Protein AF-A0A9W7C1S0-F1 (afdb_monomer_lite)

pLDDT: mean 91.4, std 7.9, range [45.62, 97.44]

InterPro domains:
  IPR004547 Glucosamine-6-phosphate isomerase [PTHR11280] (3-82)
  IPR037171 NagB/RpiA transferase-like [SSF100950] (5-81)

Foldseek 3Di:
DFLQQDAWDKDFDDPVRLVVVCVVVVHDSVPRDRIDTDGGNNRVVVDPDDDDDDDDPVCVVLVCCLPPNADDRVNSSVSNVD

Sequence (82 aa):
MSAISAESRITKLAYDTRVQLSSRWNIPLAEVPERALTMGISTLFQSSNVLVLFTGVSRSRALEMCLEKSVNHMFPVSAFQK

Secondary structure (DSSP, 8-state):
--GGG--SEEEEPPHHHHHHHHHHHT--GGGS-SEEEE--HHHHTTSS-------SGGGHHHHHHHHTS---SSSGGGGGG-

Organism: NCBI:txid1714386

Radius of gyration: 14.77 Å; chains: 1; bounding box: 31×23×34 Å

Structure (mmCIF, N/CA/C/O backbone):
data_AF-A0A9W7C1S0-F1
#
_entry.id   AF-A0A9W7C1S0-F1
#
loop_
_atom_site.group_PDB
_atom_site.id
_atom_site.type_symbol
_atom_site.label_atom_id
_atom_site.label_alt_id
_atom_site.label_comp_id
_atom_site.label_asym_id
_atom_site.label_entity_id
_atom_site.label_seq_id
_atom_site.pdbx_PDB_ins_code
_atom_site.Cartn_x
_atom_site.Cartn_y
_atom_site.Cartn_z
_atom_site.occupancy
_atom_site.B_iso_or_equiv
_atom_site.auth_seq_id
_atom_site.auth_comp_id
_atom_site.auth_asym_id
_atom_site.auth_atom_id
_atom_site.pdbx_PDB_model_num
ATOM 1 N N . MET A 1 1 ? 9.121 -8.907 13.119 1.00 45.62 1 MET A N 1
ATOM 2 C CA . MET A 1 1 ? 8.409 -7.614 13.252 1.00 45.62 1 MET A CA 1
ATOM 3 C C . MET A 1 1 ? 7.368 -7.542 12.144 1.00 45.62 1 MET A C 1
ATOM 5 O O . MET A 1 1 ? 7.738 -7.675 10.986 1.00 45.62 1 MET A O 1
ATOM 9 N N . SER A 1 2 ? 6.078 -7.472 12.482 1.00 61.03 2 SER A N 1
ATOM 10 C CA . SER A 1 2 ? 4.988 -7.495 11.491 1.00 61.03 2 SER A CA 1
ATOM 11 C C . SER A 1 2 ? 4.894 -6.151 10.764 1.00 61.03 2 SER A C 1
ATOM 13 O O . SER A 1 2 ? 5.062 -5.111 11.394 1.00 61.03 2 SER A O 1
ATOM 15 N N . ALA A 1 3 ? 4.575 -6.147 9.463 1.00 69.75 3 ALA A N 1
ATOM 16 C CA . ALA A 1 3 ? 4.337 -4.916 8.697 1.00 69.75 3 ALA A CA 1
ATOM 17 C C . ALA A 1 3 ? 3.290 -3.997 9.363 1.00 69.75 3 ALA A C 1
ATOM 19 O O . ALA A 1 3 ? 3.374 -2.777 9.242 1.00 69.75 3 ALA A O 1
ATOM 20 N N . ILE A 1 4 ? 2.353 -4.591 10.112 1.00 77.62 4 ILE A N 1
ATOM 21 C CA . ILE A 1 4 ? 1.244 -3.932 10.819 1.00 77.62 4 ILE A CA 1
ATOM 22 C C . ILE A 1 4 ? 1.728 -2.963 11.907 1.00 77.62 4 ILE A C 1
ATOM 24 O O . ILE A 1 4 ? 1.079 -1.953 12.146 1.00 77.62 4 ILE A O 1
ATOM 28 N N . SER A 1 5 ? 2.874 -3.218 12.542 1.00 83.19 5 SER A N 1
ATOM 29 C CA . SER A 1 5 ? 3.411 -2.344 13.596 1.00 83.19 5 SER A CA 1
ATOM 30 C C . SER A 1 5 ? 4.438 -1.338 13.076 1.00 83.19 5 SER A C 1
ATOM 32 O O . SER A 1 5 ? 5.184 -0.764 13.862 1.00 83.19 5 SER A O 1
ATOM 34 N N . ALA A 1 6 ? 4.569 -1.183 11.759 1.00 87.12 6 ALA A N 1
ATOM 35 C CA . ALA A 1 6 ? 5.625 -0.357 11.201 1.00 87.12 6 ALA A CA 1
ATOM 36 C C . ALA A 1 6 ? 5.287 1.138 11.298 1.00 87.12 6 ALA A C 1
ATOM 38 O O . ALA A 1 6 ? 4.137 1.530 11.095 1.00 87.12 6 ALA A O 1
ATOM 39 N N . GLU A 1 7 ? 6.308 1.956 11.539 1.00 92.06 7 GLU A N 1
ATOM 40 C CA . GLU A 1 7 ? 6.259 3.421 11.485 1.00 92.06 7 GLU A CA 1
ATOM 41 C C . GLU A 1 7 ? 6.719 3.943 10.111 1.00 92.06 7 GLU A C 1
ATOM 43 O O . GLU A 1 7 ? 7.146 3.169 9.234 1.00 92.06 7 GLU A O 1
ATOM 48 N N . SER A 1 8 ? 6.598 5.258 9.912 1.00 94.44 8 SER A N 1
ATOM 49 C CA . SER A 1 8 ? 7.118 5.961 8.738 1.00 94.44 8 SER A CA 1
ATOM 50 C C . SER A 1 8 ? 8.607 5.697 8.544 1.00 94.44 8 SER A C 1
ATOM 52 O O . SER A 1 8 ? 9.413 5.895 9.449 1.00 94.44 8 SER A O 1
ATOM 54 N N . ARG A 1 9 ? 8.980 5.233 7.351 1.00 94.06 9 ARG A N 1
ATOM 55 C CA . ARG A 1 9 ? 10.361 4.836 7.049 1.00 94.06 9 ARG A CA 1
ATOM 56 C C . ARG A 1 9 ? 10.649 4.862 5.558 1.00 94.06 9 ARG A C 1
ATOM 58 O O . ARG A 1 9 ? 9.742 4.786 4.727 1.00 94.06 9 ARG A O 1
ATOM 65 N N . ILE A 1 10 ? 11.934 4.882 5.225 1.00 95.75 10 ILE A N 1
ATOM 66 C CA . ILE A 1 10 ? 12.405 4.624 3.865 1.00 95.75 10 ILE A CA 1
ATOM 67 C C . ILE A 1 10 ? 12.368 3.112 3.625 1.00 95.75 10 ILE A C 1
ATOM 69 O O . ILE A 1 10 ? 12.872 2.331 4.432 1.00 95.75 10 ILE A O 1
ATOM 73 N N . THR A 1 11 ? 11.772 2.689 2.513 1.00 92.69 11 THR A N 1
ATOM 74 C CA . THR A 1 11 ? 11.716 1.285 2.097 1.00 92.69 11 THR A CA 1
ATOM 75 C C . THR A 1 11 ? 12.229 1.113 0.673 1.00 92.69 11 THR A C 1
ATOM 77 O O . THR A 1 11 ? 12.157 2.038 -0.136 1.00 92.69 11 THR A O 1
ATOM 80 N N . LYS A 1 12 ? 12.772 -0.069 0.368 1.00 95.69 12 LYS A N 1
ATOM 81 C CA . LYS A 1 12 ? 13.201 -0.430 -0.985 1.00 95.69 12 LYS A CA 1
ATOM 82 C C . LYS A 1 12 ? 11.980 -0.868 -1.790 1.00 95.69 12 LYS A C 1
ATOM 84 O O . LYS A 1 12 ? 11.211 -1.708 -1.328 1.00 95.69 12 LYS A O 1
ATOM 89 N N . LEU A 1 13 ? 11.812 -0.313 -2.985 1.00 95.31 13 LEU A N 1
ATOM 90 C CA . LEU A 1 13 ? 10.748 -0.715 -3.897 1.00 95.31 13 LEU A CA 1
ATOM 91 C C . LEU A 1 13 ? 11.070 -2.089 -4.490 1.00 95.31 13 LEU A C 1
ATOM 93 O O . LEU A 1 13 ? 12.186 -2.331 -4.959 1.00 95.31 13 LEU A O 1
ATOM 97 N N . ALA A 1 14 ? 10.085 -2.987 -4.471 1.00 94.06 14 ALA A N 1
ATOM 98 C CA . ALA A 1 14 ? 10.190 -4.273 -5.147 1.00 94.06 14 ALA A CA 1
ATOM 99 C C . ALA A 1 14 ? 10.338 -4.067 -6.662 1.00 94.06 14 ALA A C 1
ATOM 101 O O . ALA A 1 14 ? 9.850 -3.076 -7.215 1.00 94.06 14 ALA A O 1
ATOM 102 N N . TYR A 1 15 ? 10.994 -5.011 -7.338 1.00 95.56 15 TYR A N 1
ATOM 103 C CA . TYR A 1 15 ? 11.224 -4.927 -8.780 1.00 95.56 15 TYR A CA 1
ATOM 104 C C . TYR A 1 15 ? 9.908 -4.788 -9.558 1.00 95.56 15 TYR A C 1
ATOM 106 O O . TYR A 1 15 ? 9.755 -3.841 -10.326 1.00 95.56 15 TYR A O 1
ATOM 114 N N . ASP A 1 16 ? 8.919 -5.636 -9.263 1.00 95.44 16 ASP A N 1
ATOM 115 C CA . ASP A 1 16 ? 7.601 -5.595 -9.912 1.00 95.44 16 ASP A CA 1
ATOM 116 C C . ASP A 1 16 ? 6.890 -4.258 -9.701 1.00 95.44 16 ASP A C 1
ATOM 118 O O . ASP A 1 16 ? 6.243 -3.735 -10.607 1.00 95.44 16 ASP A O 1
ATOM 122 N N . THR A 1 17 ? 7.054 -3.656 -8.518 1.00 94.94 17 THR A N 1
ATOM 123 C CA . THR A 1 17 ? 6.547 -2.309 -8.254 1.00 94.94 17 THR A CA 1
ATOM 124 C C . THR A 1 17 ? 7.229 -1.305 -9.174 1.00 94.94 17 THR A C 1
ATOM 126 O O . THR A 1 17 ? 6.536 -0.546 -9.839 1.00 94.94 17 THR A O 1
ATOM 129 N N . ARG A 1 18 ? 8.563 -1.322 -9.295 1.00 97.12 18 ARG A N 1
ATOM 130 C CA . ARG A 1 18 ? 9.276 -0.412 -10.209 1.00 97.12 18 ARG A CA 1
ATOM 131 C C . ARG A 1 18 ? 8.838 -0.588 -11.667 1.00 97.12 18 ARG A C 1
ATOM 133 O O . ARG A 1 18 ? 8.660 0.413 -12.355 1.00 97.12 18 ARG A O 1
ATOM 140 N N . VAL A 1 19 ? 8.599 -1.822 -12.117 1.00 97.19 19 VAL A N 1
ATOM 141 C CA . VAL A 1 19 ? 8.080 -2.120 -13.466 1.00 97.19 19 VAL A CA 1
ATOM 142 C C . VAL A 1 19 ? 6.679 -1.535 -13.668 1.00 97.19 19 VAL A C 1
ATOM 144 O O . VAL A 1 19 ? 6.430 -0.860 -14.667 1.00 97.19 19 VAL A O 1
ATOM 147 N N . GLN A 1 20 ? 5.772 -1.721 -12.705 1.00 95.75 20 GLN A N 1
ATOM 148 C CA . GLN A 1 20 ? 4.424 -1.144 -12.763 1.00 95.75 20 GLN A CA 1
ATOM 149 C C . GLN A 1 20 ? 4.452 0.389 -12.794 1.00 95.75 20 GLN A C 1
ATOM 151 O O . GLN A 1 20 ? 3.691 1.002 -13.538 1.00 95.75 20 GLN A O 1
ATOM 156 N N . LEU A 1 21 ? 5.334 1.012 -12.007 1.00 96.00 21 LEU A N 1
ATOM 157 C CA . LEU A 1 21 ? 5.514 2.463 -11.977 1.00 96.00 21 LEU A CA 1
ATOM 158 C C . LEU A 1 21 ? 6.083 2.994 -13.304 1.00 96.00 21 LEU A C 1
ATOM 160 O O . LEU A 1 21 ? 5.552 3.960 -13.845 1.00 96.00 21 LEU A O 1
ATOM 164 N N . SER A 1 22 ? 7.099 2.327 -13.860 1.00 97.44 22 SER A N 1
ATOM 165 C CA . SER A 1 22 ? 7.670 2.644 -15.178 1.00 97.44 22 SER A CA 1
ATOM 166 C C . SER A 1 22 ? 6.593 2.642 -16.266 1.00 97.44 22 SER A C 1
ATOM 168 O O . SER A 1 22 ? 6.445 3.633 -16.977 1.00 97.44 22 SER A O 1
ATOM 170 N N . SER A 1 23 ? 5.773 1.585 -16.332 1.00 96.50 23 SER A N 1
ATOM 171 C CA . SER A 1 23 ? 4.661 1.495 -17.286 1.00 96.50 23 SER A CA 1
ATOM 172 C C . SER A 1 23 ? 3.582 2.555 -17.037 1.00 96.50 23 SER A C 1
ATOM 174 O O . SER A 1 23 ? 3.121 3.188 -17.983 1.00 96.50 23 SER A O 1
ATOM 176 N N . ARG A 1 24 ? 3.204 2.796 -15.774 1.00 94.88 24 ARG A N 1
ATOM 177 C CA . ARG A 1 24 ? 2.168 3.775 -15.402 1.00 94.88 24 ARG A CA 1
ATOM 178 C C . ARG A 1 24 ? 2.529 5.205 -15.799 1.00 94.88 24 ARG A C 1
ATOM 180 O O . ARG A 1 24 ? 1.638 5.967 -16.163 1.00 94.88 24 ARG A O 1
ATOM 187 N N . TRP A 1 25 ? 3.801 5.572 -15.679 1.00 95.44 25 TRP A N 1
ATOM 188 C CA . TRP A 1 25 ? 4.279 6.927 -15.967 1.00 95.44 25 TRP A CA 1
ATOM 189 C C . TRP A 1 25 ? 5.021 7.053 -17.293 1.00 95.44 25 TRP A C 1
ATOM 191 O O . TRP A 1 25 ? 5.458 8.148 -17.630 1.00 95.44 25 TRP A O 1
ATOM 201 N N . ASN A 1 26 ? 5.123 5.964 -18.056 1.00 96.50 26 ASN A N 1
ATOM 202 C CA . ASN A 1 26 ? 5.797 5.911 -19.348 1.00 96.50 26 ASN A CA 1
ATOM 203 C C . ASN A 1 26 ? 7.248 6.438 -19.297 1.00 96.50 26 ASN A C 1
ATOM 205 O O . ASN A 1 26 ? 7.691 7.151 -20.195 1.00 96.50 26 ASN A O 1
ATOM 209 N N . ILE A 1 27 ? 7.971 6.088 -18.226 1.00 96.81 27 ILE A N 1
ATOM 210 C CA . ILE A 1 27 ? 9.382 6.446 -18.011 1.00 96.81 27 ILE A CA 1
ATOM 211 C C . ILE A 1 27 ? 10.272 5.199 -18.037 1.00 96.81 27 ILE A C 1
ATOM 213 O O . ILE A 1 27 ? 9.814 4.123 -17.634 1.00 96.81 27 ILE A O 1
ATOM 217 N N . PRO A 1 28 ? 11.545 5.303 -18.457 1.00 97.25 28 PRO A N 1
ATOM 218 C CA . PRO A 1 28 ? 12.487 4.189 -18.399 1.00 97.25 28 PRO A CA 1
ATOM 219 C C . PRO A 1 28 ? 12.644 3.624 -16.980 1.00 97.25 28 PRO A C 1
ATOM 221 O O . PRO A 1 28 ? 12.704 4.366 -16.001 1.00 97.25 28 PRO A O 1
ATOM 224 N N . LEU A 1 29 ? 12.789 2.300 -16.849 1.00 96.62 29 LEU A N 1
ATOM 225 C CA . LEU A 1 29 ? 12.959 1.638 -15.544 1.00 96.62 29 LEU A CA 1
ATOM 226 C C . LEU A 1 29 ? 14.172 2.170 -14.757 1.00 96.62 29 LEU A C 1
ATOM 228 O O . LEU A 1 29 ? 14.134 2.228 -13.526 1.00 96.62 29 LEU A O 1
ATOM 232 N N . ALA A 1 30 ? 15.231 2.570 -15.468 1.00 96.56 30 ALA A N 1
ATOM 233 C CA . ALA A 1 30 ? 16.443 3.148 -14.889 1.00 96.56 30 ALA A CA 1
ATOM 234 C C . ALA A 1 30 ? 16.186 4.480 -14.161 1.00 96.56 30 ALA A C 1
ATOM 236 O O . ALA A 1 30 ? 16.910 4.805 -13.226 1.00 96.56 30 ALA A O 1
ATOM 237 N N . GLU A 1 31 ? 15.139 5.211 -14.548 1.00 96.50 31 GLU A N 1
ATOM 238 C CA . GLU A 1 31 ? 14.750 6.485 -13.937 1.00 96.50 31 GLU A CA 1
ATOM 239 C C . GLU A 1 31 ? 13.786 6.303 -12.756 1.00 96.50 31 GLU A C 1
ATOM 241 O O . GLU A 1 31 ? 13.610 7.215 -11.950 1.00 96.50 31 GLU A O 1
ATOM 246 N N . VAL A 1 32 ? 13.179 5.119 -12.600 1.00 97.00 32 VAL A N 1
ATOM 2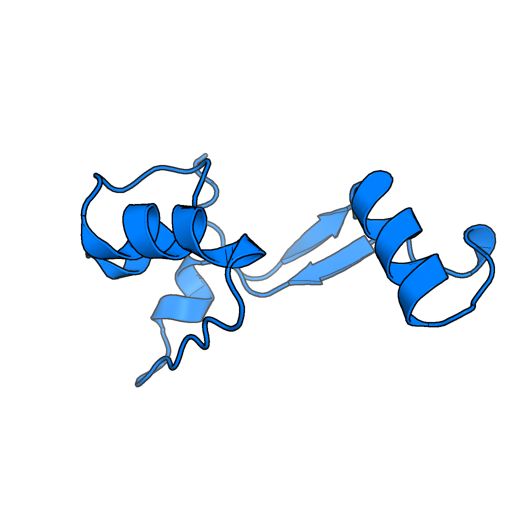47 C CA . VAL A 1 32 ? 12.327 4.824 -11.441 1.00 97.00 32 VAL A CA 1
ATOM 248 C C . VAL A 1 32 ? 13.202 4.669 -10.191 1.00 97.00 32 VAL A C 1
ATOM 250 O O . VAL A 1 32 ? 14.046 3.762 -10.171 1.00 97.00 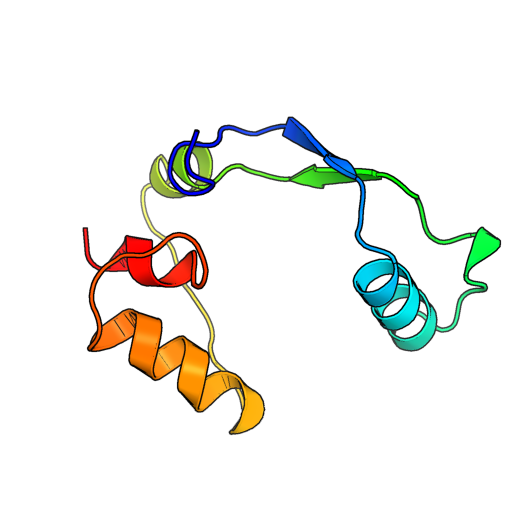32 VAL A O 1
ATOM 253 N N . PRO A 1 33 ? 12.974 5.456 -9.117 1.00 96.25 33 PRO A N 1
ATOM 254 C CA . PRO A 1 33 ? 13.745 5.360 -7.881 1.00 96.25 33 PRO A CA 1
ATOM 255 C C . PRO A 1 33 ? 13.738 3.952 -7.277 1.00 96.25 33 PRO A C 1
ATOM 257 O O . PRO A 1 33 ? 12.773 3.201 -7.401 1.00 96.25 33 PRO A O 1
ATOM 260 N N . GLU A 1 34 ? 14.802 3.588 -6.562 1.00 96.38 34 GLU A N 1
ATOM 261 C CA . GLU A 1 34 ? 14.874 2.285 -5.882 1.00 96.38 34 GLU A CA 1
ATOM 262 C C . GLU A 1 34 ? 14.244 2.281 -4.490 1.00 96.38 34 GLU A C 1
ATOM 264 O O . GLU A 1 34 ? 14.008 1.219 -3.912 1.00 96.38 34 GLU A O 1
ATOM 269 N N . ARG A 1 35 ? 14.016 3.461 -3.913 1.00 96.81 35 ARG A N 1
ATOM 270 C CA . ARG A 1 35 ? 13.514 3.627 -2.549 1.00 96.81 35 ARG A CA 1
ATOM 271 C C . ARG A 1 35 ? 12.394 4.652 -2.528 1.00 96.81 35 ARG A C 1
ATOM 273 O O . ARG A 1 35 ? 12.401 5.594 -3.314 1.00 96.81 35 ARG A O 1
ATOM 280 N N . ALA A 1 36 ? 11.475 4.484 -1.588 1.00 95.56 36 ALA A N 1
ATOM 281 C CA . ALA A 1 36 ? 10.405 5.431 -1.315 1.00 95.56 36 ALA A CA 1
ATOM 282 C C . ALA A 1 36 ? 10.281 5.663 0.193 1.00 95.56 36 ALA A C 1
ATOM 284 O O . ALA A 1 36 ? 10.498 4.748 0.992 1.00 95.56 36 ALA A O 1
ATOM 285 N N . LEU A 1 37 ? 9.918 6.885 0.579 1.00 95.94 37 LEU A N 1
ATOM 286 C CA . LEU A 1 37 ? 9.442 7.177 1.925 1.00 95.94 37 LEU A CA 1
ATOM 287 C C . LEU A 1 37 ? 7.962 6.787 1.992 1.00 95.94 37 LEU A C 1
ATOM 289 O O . LEU A 1 37 ? 7.163 7.271 1.196 1.00 95.94 37 LEU A O 1
ATOM 293 N N . THR A 1 38 ? 7.601 5.907 2.922 1.00 92.75 38 THR A N 1
ATOM 294 C CA . THR A 1 38 ? 6.213 5.481 3.134 1.00 92.75 38 THR A CA 1
ATOM 295 C C . THR A 1 38 ? 5.818 5.703 4.578 1.00 92.75 38 THR A C 1
ATOM 297 O O . THR A 1 38 ? 6.620 5.482 5.488 1.00 92.75 38 THR A O 1
ATOM 300 N N . MET A 1 39 ? 4.557 6.073 4.793 1.00 93.44 39 MET A N 1
ATOM 301 C CA . MET A 1 39 ? 3.955 5.971 6.116 1.00 93.44 39 MET A CA 1
ATOM 302 C C . MET A 1 39 ? 3.844 4.498 6.499 1.00 93.44 39 MET A C 1
ATOM 304 O O . MET A 1 39 ? 3.530 3.641 5.666 1.00 93.44 39 MET A O 1
ATOM 308 N N . GLY A 1 40 ? 4.155 4.198 7.752 1.00 91.00 40 GLY A N 1
ATOM 309 C CA . GLY A 1 40 ? 3.887 2.889 8.320 1.00 91.00 40 GLY A CA 1
ATOM 310 C C . GLY A 1 40 ? 2.425 2.755 8.739 1.00 91.00 40 GLY A C 1
ATOM 311 O O . GLY A 1 40 ? 1.716 3.749 8.876 1.00 91.00 40 GLY A O 1
ATOM 312 N N . ILE A 1 41 ? 1.974 1.520 8.954 1.00 90.38 41 ILE A N 1
ATOM 313 C CA . ILE A 1 41 ? 0.585 1.231 9.337 1.00 90.38 41 ILE A CA 1
ATOM 314 C C . ILE A 1 41 ? 0.262 1.840 10.708 1.00 90.38 41 ILE A C 1
ATOM 316 O O . ILE A 1 41 ? -0.805 2.419 10.870 1.00 90.38 41 ILE A O 1
ATOM 320 N N . SER A 1 42 ? 1.212 1.815 11.650 1.00 90.50 42 SER A N 1
ATOM 321 C CA . SER A 1 42 ? 1.064 2.478 12.953 1.00 90.50 42 SER A CA 1
ATOM 322 C C . SER A 1 42 ? 0.819 3.982 12.789 1.00 90.50 42 SER A C 1
ATOM 324 O O . SER A 1 42 ? -0.134 4.526 13.336 1.00 90.50 42 SER A O 1
ATOM 326 N N . THR A 1 43 ? 1.621 4.648 11.952 1.00 92.31 43 THR A N 1
ATOM 327 C CA . THR A 1 43 ? 1.477 6.086 11.680 1.00 92.31 43 THR A CA 1
ATOM 328 C C . THR A 1 43 ? 0.181 6.410 10.932 1.00 92.31 43 THR A C 1
ATOM 330 O O . THR A 1 43 ? -0.423 7.448 11.173 1.00 92.31 43 THR A O 1
ATOM 333 N N . LEU A 1 44 ? -0.283 5.526 10.045 1.00 91.12 44 LEU A N 1
ATOM 334 C CA . LEU A 1 44 ? -1.560 5.692 9.350 1.00 91.12 44 LEU A CA 1
ATOM 335 C C . LEU A 1 44 ? -2.738 5.687 10.340 1.00 91.12 44 LEU A C 1
ATOM 337 O O . LEU A 1 44 ? -3.609 6.553 10.256 1.00 91.12 44 LEU A O 1
ATOM 341 N N . PHE A 1 45 ? -2.734 4.773 11.315 1.00 90.31 45 PHE A N 1
ATOM 342 C CA . PHE A 1 45 ? -3.780 4.675 12.342 1.00 90.31 45 PHE A CA 1
ATOM 343 C C . PHE A 1 45 ? -3.718 5.759 13.430 1.00 90.31 45 PHE A C 1
ATOM 345 O O . PHE A 1 45 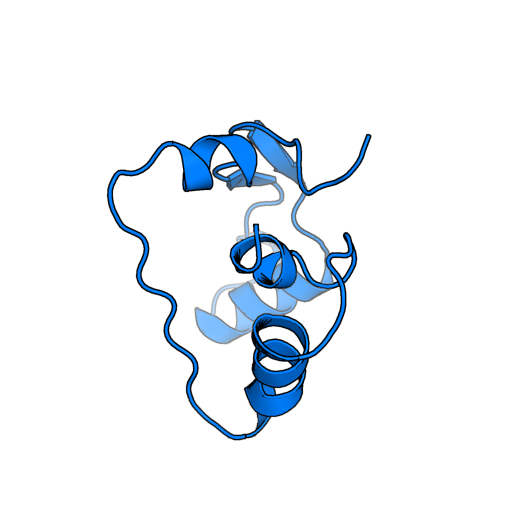? -4.627 5.840 14.247 1.00 90.31 45 PHE A O 1
ATOM 352 N N . GLN A 1 46 ? -2.702 6.629 13.432 1.00 91.50 46 GLN A N 1
ATOM 353 C CA . GLN A 1 46 ? -2.696 7.835 14.277 1.00 91.50 46 GLN A CA 1
ATOM 354 C C . GLN A 1 46 ? -3.607 8.951 13.736 1.00 91.50 46 GLN A C 1
A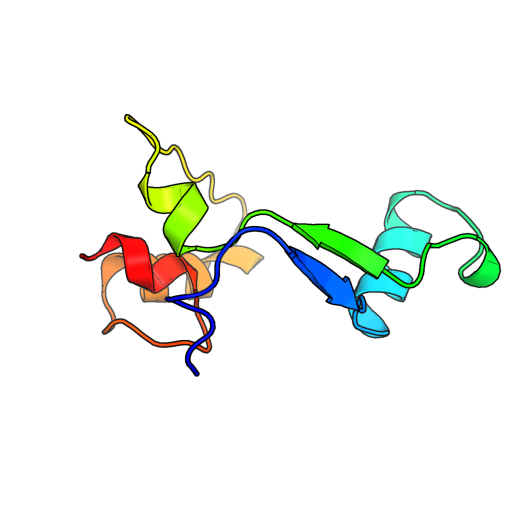TOM 356 O O . GLN A 1 46 ? -3.831 9.949 14.419 1.00 91.50 46 GLN A O 1
ATOM 361 N N . SER A 1 47 ? -4.111 8.822 12.506 1.00 91.62 47 SER A N 1
ATOM 362 C CA . SER A 1 47 ? -5.025 9.804 11.919 1.00 91.62 47 SER A CA 1
ATOM 363 C C . SER A 1 47 ? -6.428 9.727 12.536 1.00 91.62 47 SER A C 1
ATOM 365 O O . SER A 1 47 ? -6.885 8.663 12.940 1.00 91.62 47 SER A O 1
ATOM 367 N N . SER A 1 48 ? -7.141 10.860 12.593 1.00 93.69 48 SER A N 1
ATOM 368 C CA . SER A 1 48 ? -8.500 10.902 13.160 1.00 93.69 48 SER A CA 1
ATOM 369 C C . SER A 1 48 ? -9.526 10.140 12.326 1.00 93.69 48 SER A C 1
ATOM 371 O O . SER A 1 48 ? -10.480 9.602 12.873 1.00 93.69 48 SER A O 1
ATOM 373 N N . ASN A 1 49 ? -9.360 10.140 11.003 1.00 92.19 49 ASN A N 1
ATOM 374 C CA . ASN A 1 49 ? -10.262 9.488 10.065 1.00 92.19 49 ASN A CA 1
ATOM 375 C C . ASN A 1 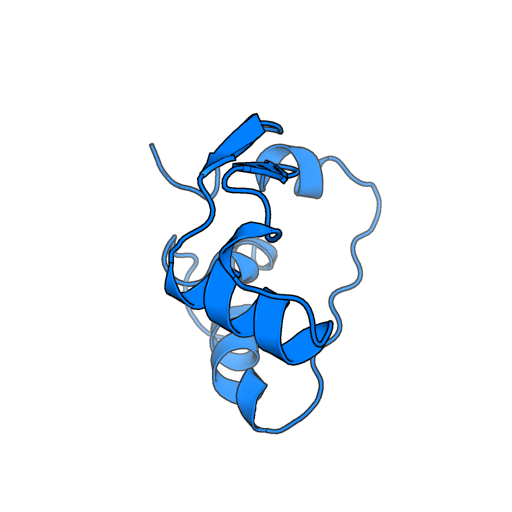49 ? -9.458 8.947 8.887 1.00 92.19 49 ASN A C 1
ATOM 377 O O . ASN A 1 49 ? -8.576 9.635 8.369 1.00 92.19 49 ASN A O 1
ATOM 381 N N . VAL A 1 50 ? -9.826 7.758 8.416 1.00 91.31 50 VAL A N 1
ATOM 382 C CA . VAL A 1 50 ? -9.223 7.143 7.235 1.00 91.31 50 VAL A CA 1
ATOM 383 C C . VAL A 1 50 ? -10.309 6.725 6.257 1.00 91.31 50 VAL A C 1
ATOM 385 O O . VAL A 1 50 ? -11.250 6.026 6.622 1.00 91.31 50 VAL A O 1
ATOM 388 N N . LEU A 1 51 ? -10.146 7.122 4.997 1.00 92.94 51 LEU A N 1
ATOM 389 C CA . LEU A 1 51 ? -10.997 6.698 3.892 1.00 92.94 51 LEU A CA 1
ATOM 390 C C . LEU A 1 51 ? -10.196 5.793 2.954 1.00 92.94 51 LEU A C 1
ATOM 392 O O . LEU A 1 51 ? -9.175 6.208 2.406 1.00 92.94 51 LEU A O 1
ATOM 396 N N . VAL A 1 52 ? -10.680 4.570 2.740 1.00 91.88 52 VAL A N 1
ATOM 397 C CA . VAL A 1 52 ? -10.094 3.616 1.790 1.00 91.88 52 VAL A CA 1
ATOM 398 C C . VAL A 1 52 ? -11.046 3.437 0.613 1.00 91.88 52 VAL A C 1
ATOM 400 O O . VAL A 1 52 ? -12.222 3.136 0.797 1.00 91.88 52 VAL A O 1
ATOM 403 N N . LEU A 1 53 ? -10.534 3.613 -0.605 1.00 94.38 53 LEU A N 1
ATOM 404 C CA . LEU A 1 53 ? -11.314 3.506 -1.837 1.00 94.38 53 LEU A CA 1
ATOM 405 C C . LEU A 1 53 ? -10.982 2.199 -2.564 1.00 94.38 53 LEU A C 1
ATOM 407 O O . LEU A 1 53 ? -9.844 1.988 -2.987 1.00 94.38 53 LEU A O 1
ATOM 411 N N . PHE A 1 54 ? -11.987 1.344 -2.751 1.00 94.12 54 PHE A N 1
ATOM 412 C CA . PHE A 1 54 ? -11.887 0.129 -3.561 1.00 94.12 54 PHE A CA 1
ATOM 413 C C . PHE A 1 54 ? -12.643 0.323 -4.874 1.00 94.12 54 PHE A C 1
ATOM 415 O O . PHE A 1 54 ? -13.835 0.621 -4.867 1.00 94.12 54 PHE A O 1
ATOM 422 N N . THR A 1 55 ? -11.961 0.143 -6.006 1.00 95.19 55 THR A N 1
ATOM 423 C CA . THR A 1 55 ? -12.561 0.292 -7.337 1.00 95.19 55 THR A CA 1
ATOM 424 C C . THR A 1 55 ? -12.194 -0.879 -8.248 1.00 95.19 55 THR A C 1
ATOM 426 O O . THR A 1 55 ? -11.039 -1.304 -8.318 1.00 95.19 55 THR A O 1
ATOM 429 N N . GLY A 1 56 ? -13.199 -1.395 -8.962 1.00 94.62 56 GLY A N 1
ATOM 430 C CA . GLY A 1 56 ? -13.054 -2.498 -9.913 1.00 94.62 56 GLY A CA 1
ATOM 431 C C . GLY A 1 56 ? -12.959 -3.894 -9.281 1.00 94.62 56 GLY A C 1
ATOM 432 O O . GLY A 1 56 ? -12.621 -4.073 -8.111 1.00 94.62 56 GLY A O 1
ATOM 433 N N . VAL A 1 57 ? -13.238 -4.915 -10.098 1.00 95.25 57 VAL A N 1
ATOM 434 C CA . VAL A 1 57 ? -13.295 -6.324 -9.663 1.00 95.25 57 VAL A CA 1
ATOM 435 C C . VAL A 1 57 ? -11.923 -6.856 -9.237 1.00 95.25 57 VAL A C 1
ATOM 437 O O . VAL A 1 57 ? -11.841 -7.701 -8.352 1.00 95.25 57 VAL A O 1
ATOM 440 N N . SER A 1 58 ? -10.827 -6.318 -9.781 1.00 93.31 58 SER A N 1
ATOM 441 C CA . SER A 1 58 ? -9.458 -6.741 -9.440 1.00 93.31 58 SER A CA 1
ATOM 442 C C . SER A 1 58 ? -9.079 -6.510 -7.971 1.00 93.31 58 SER A C 1
ATOM 444 O O . SER A 1 58 ? -8.088 -7.063 -7.496 1.00 93.31 58 SER A O 1
ATOM 446 N N . ARG A 1 59 ? -9.856 -5.703 -7.235 1.00 93.44 59 ARG A N 1
ATOM 447 C CA . ARG A 1 59 ? -9.657 -5.428 -5.806 1.00 93.44 59 ARG A CA 1
ATOM 448 C C . ARG A 1 59 ? -10.633 -6.175 -4.889 1.00 93.44 59 ARG A C 1
ATOM 450 O O . ARG A 1 59 ? -10.519 -6.022 -3.675 1.00 93.44 59 ARG A O 1
ATOM 457 N N . SER A 1 60 ? -11.522 -7.019 -5.425 1.00 94.56 60 SER A N 1
ATOM 458 C CA . SER A 1 60 ? -12.541 -7.755 -4.652 1.00 94.56 60 SER A CA 1
ATOM 459 C C . SER A 1 60 ? -11.939 -8.593 -3.522 1.00 94.56 60 SER A C 1
ATOM 461 O O . SER A 1 60 ? -12.402 -8.529 -2.388 1.00 94.56 60 SER A O 1
ATOM 463 N N . ARG A 1 61 ? -10.838 -9.303 -3.793 1.00 93.75 61 ARG A N 1
ATOM 464 C CA . ARG A 1 61 ? -10.163 -10.121 -2.780 1.00 93.75 61 ARG A CA 1
ATOM 465 C C . ARG A 1 61 ? -9.593 -9.283 -1.638 1.00 93.75 61 ARG A C 1
ATOM 467 O O . ARG A 1 61 ? -9.651 -9.697 -0.488 1.00 93.75 61 ARG A O 1
ATOM 474 N N . ALA A 1 62 ? -9.041 -8.108 -1.937 1.00 92.62 62 ALA A N 1
ATOM 475 C CA . ALA A 1 62 ? -8.527 -7.216 -0.901 1.00 92.62 62 ALA A CA 1
ATOM 476 C C . ALA A 1 62 ? -9.663 -6.656 -0.031 1.00 92.62 62 ALA A C 1
ATOM 478 O O . ALA A 1 62 ? -9.478 -6.514 1.174 1.00 92.62 62 ALA A O 1
ATOM 479 N N . LEU A 1 63 ? -10.831 -6.393 -0.629 1.00 94.38 63 LEU A N 1
ATOM 480 C CA . LEU A 1 63 ? -12.033 -5.969 0.087 1.00 94.38 63 LEU A CA 1
ATOM 481 C C . LEU A 1 63 ? -12.572 -7.076 1.008 1.00 94.38 63 LEU A C 1
ATOM 483 O O . LEU A 1 63 ? -12.831 -6.812 2.176 1.00 94.38 63 LEU A O 1
ATOM 487 N N . GLU A 1 64 ? -12.657 -8.320 0.532 1.00 94.50 64 GLU A N 1
ATOM 488 C CA . GLU A 1 64 ? -13.054 -9.474 1.359 1.00 94.50 64 GLU A CA 1
ATOM 489 C C . GLU A 1 64 ? -12.116 -9.644 2.565 1.00 94.50 64 GLU A C 1
ATOM 491 O O . GLU A 1 64 ? -12.561 -9.786 3.702 1.00 94.50 64 GLU A O 1
ATOM 496 N N . MET A 1 65 ? -10.799 -9.560 2.341 1.00 94.12 65 MET A N 1
ATOM 497 C CA . MET A 1 65 ? -9.814 -9.619 3.427 1.00 94.12 65 MET A CA 1
ATOM 498 C C . MET A 1 65 ? -9.928 -8.428 4.390 1.00 94.12 65 MET A C 1
ATOM 500 O O . MET A 1 65 ? -9.580 -8.566 5.559 1.00 94.12 65 MET A O 1
ATOM 504 N N . CYS A 1 66 ? -10.388 -7.269 3.912 1.00 92.75 66 CYS A N 1
ATOM 505 C CA . CYS A 1 66 ? -10.615 -6.082 4.731 1.00 92.75 66 CYS A CA 1
ATOM 506 C C . CYS A 1 66 ? -11.841 -6.227 5.639 1.00 92.75 66 CYS A C 1
ATOM 508 O O . CYS A 1 66 ? -11.803 -5.722 6.756 1.00 92.75 66 CYS A O 1
ATOM 510 N N . LEU A 1 67 ? -12.904 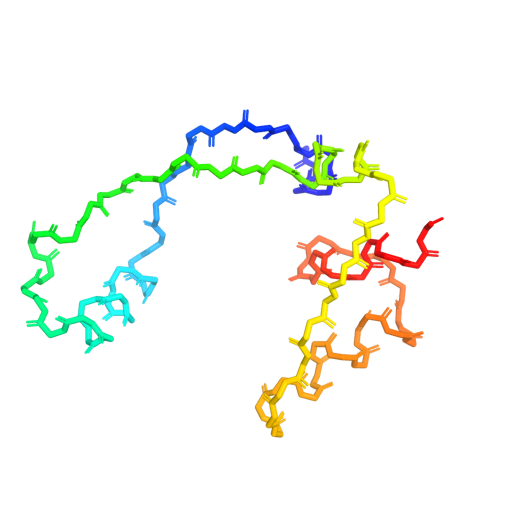-6.900 5.192 1.00 91.88 67 LEU A N 1
ATOM 511 C CA . LEU A 1 67 ? -14.197 -6.914 5.889 1.00 91.88 67 LEU A CA 1
ATOM 512 C C . LEU A 1 67 ? -14.506 -8.221 6.632 1.00 91.88 67 LEU A C 1
ATOM 514 O O . LEU A 1 67 ? -15.142 -8.178 7.678 1.00 91.88 67 LEU A O 1
ATOM 518 N N . GLU A 1 68 ? -14.083 -9.374 6.108 1.00 93.38 68 GLU A N 1
ATOM 519 C CA . GLU A 1 68 ? -14.609 -10.675 6.556 1.00 93.38 68 GLU A CA 1
ATOM 520 C C . GLU A 1 68 ? -13.571 -11.600 7.201 1.00 93.38 68 GLU A C 1
ATOM 522 O O . GLU A 1 68 ? -13.933 -12.528 7.925 1.00 93.38 68 GLU A O 1
ATOM 527 N N . LYS A 1 69 ? -12.281 -11.427 6.891 1.00 92.94 69 LYS A N 1
ATOM 528 C CA . LYS A 1 69 ? -11.216 -12.363 7.302 1.00 92.94 69 LYS A CA 1
ATOM 529 C C . LYS A 1 69 ? -10.319 -11.768 8.374 1.00 92.94 69 LYS A C 1
ATOM 531 O O . LYS A 1 69 ? -10.096 -10.570 8.389 1.00 92.94 69 LYS A O 1
ATOM 536 N N . SER A 1 70 ? -9.710 -12.616 9.199 1.00 91.50 70 SER A N 1
ATOM 537 C CA . SER A 1 70 ? -8.838 -12.180 10.294 1.00 91.50 70 SER A CA 1
ATOM 538 C C . SER A 1 70 ? -7.627 -11.347 9.846 1.00 91.50 70 SER A C 1
ATOM 540 O O . SER A 1 70 ? -7.019 -11.587 8.794 1.00 91.50 70 SER A O 1
ATOM 542 N N . VAL A 1 71 ? -7.225 -10.422 10.724 1.00 89.94 71 VAL A N 1
ATOM 543 C CA . VAL A 1 71 ? -6.054 -9.547 10.567 1.00 89.94 71 VAL A CA 1
ATOM 544 C C . VAL A 1 71 ? -4.783 -10.349 10.279 1.00 89.94 71 VAL A C 1
ATOM 546 O O . VAL A 1 71 ? -4.402 -11.230 11.050 1.00 89.94 71 VAL A O 1
ATOM 549 N N . ASN A 1 72 ? -4.076 -10.013 9.199 1.00 87.75 72 ASN A N 1
ATOM 550 C CA . ASN A 1 72 ? -2.805 -10.642 8.837 1.00 87.75 72 ASN A CA 1
ATOM 551 C C . ASN A 1 72 ? -1.875 -9.693 8.059 1.00 87.75 72 ASN A C 1
ATOM 553 O O . ASN A 1 72 ? -2.296 -8.696 7.481 1.00 87.75 72 ASN A O 1
ATOM 557 N N . HIS A 1 73 ? -0.580 -10.015 8.037 1.00 84.81 73 HIS A N 1
ATOM 558 C CA . HIS A 1 73 ? 0.458 -9.162 7.445 1.00 84.81 73 HIS A CA 1
ATOM 559 C C . HIS A 1 73 ? 0.564 -9.262 5.913 1.00 84.81 73 HIS A C 1
ATOM 561 O O . HIS A 1 73 ? 1.209 -8.409 5.308 1.00 84.81 73 HIS A O 1
ATOM 567 N N . MET A 1 74 ? -0.060 -10.270 5.291 1.00 87.12 74 MET A N 1
ATOM 568 C CA . MET A 1 74 ? -0.123 -10.411 3.829 1.00 87.12 74 MET A CA 1
ATOM 569 C C . MET A 1 74 ? -1.117 -9.421 3.216 1.00 87.12 74 MET A C 1
ATOM 571 O O . MET A 1 74 ? -0.882 -8.897 2.131 1.00 87.12 74 MET A O 1
ATOM 575 N N . PHE A 1 75 ? -2.195 -9.117 3.945 1.00 87.75 75 PHE A N 1
ATOM 576 C CA . PHE A 1 75 ? -3.171 -8.090 3.597 1.00 87.75 75 PHE A CA 1
ATOM 577 C C . PHE A 1 75 ? -3.189 -7.000 4.672 1.00 87.75 75 PHE A C 1
ATOM 579 O O . PHE A 1 75 ? -4.070 -7.013 5.530 1.00 87.75 75 PHE A O 1
ATOM 586 N N . PRO A 1 76 ? -2.267 -6.022 4.618 1.00 89.00 76 PRO A N 1
ATOM 587 C CA . PRO A 1 76 ? -2.228 -4.878 5.530 1.00 89.00 76 PRO A CA 1
ATOM 588 C C . PRO A 1 76 ? -3.572 -4.193 5.790 1.00 89.00 76 PRO A C 1
ATOM 590 O O . PRO A 1 76 ? -3.829 -3.748 6.902 1.00 89.00 76 PRO A O 1
ATOM 593 N N . VAL A 1 77 ? -4.442 -4.149 4.779 1.00 89.94 77 VAL A N 1
ATOM 594 C CA . VAL A 1 77 ? -5.777 -3.545 4.868 1.00 89.94 77 VAL A CA 1
ATOM 595 C C . VAL A 1 77 ? -6.716 -4.280 5.838 1.00 89.94 77 VAL A C 1
ATOM 597 O O . VAL A 1 77 ? -7.660 -3.694 6.341 1.00 89.94 77 VAL A O 1
ATOM 600 N N . SER A 1 78 ? -6.432 -5.537 6.185 1.00 91.44 78 SER A N 1
ATOM 601 C CA . SER A 1 78 ? -7.172 -6.246 7.239 1.00 91.44 78 SER A CA 1
ATOM 602 C C . SER A 1 78 ? -7.004 -5.600 8.620 1.00 91.44 78 SER A C 1
ATOM 604 O O . SER A 1 78 ? -7.838 -5.804 9.494 1.00 91.44 78 SER A O 1
ATOM 606 N N . ALA A 1 79 ? -5.970 -4.773 8.828 1.00 89.69 79 ALA A N 1
ATOM 607 C CA . ALA A 1 79 ? -5.750 -4.073 10.091 1.00 89.69 79 ALA A CA 1
ATOM 608 C C . ALA A 1 79 ? -6.864 -3.069 10.450 1.00 89.69 79 ALA A C 1
ATOM 610 O O . ALA A 1 79 ? -6.963 -2.718 11.618 1.00 89.69 79 ALA A O 1
ATOM 611 N N . PHE A 1 80 ? -7.715 -2.663 9.497 1.00 86.62 80 PHE A N 1
ATOM 612 C CA . PHE A 1 80 ? -8.880 -1.797 9.744 1.00 86.62 80 PHE A CA 1
ATOM 613 C C . PHE A 1 80 ? -10.006 -2.463 10.550 1.00 86.62 80 PHE A C 1
ATOM 615 O O . PHE A 1 80 ? -10.948 -1.785 10.940 1.00 86.62 80 PHE A O 1
ATOM 622 N N . GLN A 1 81 ? -9.935 -3.776 10.790 1.00 82.56 81 GLN A N 1
ATOM 623 C CA . GLN A 1 81 ? -10.883 -4.485 11.662 1.00 82.56 81 GLN A CA 1
ATOM 624 C C . GLN A 1 81 ? -10.574 -4.326 13.157 1.00 82.56 81 GLN A C 1
ATOM 626 O O . GLN A 1 81 ? -11.335 -4.825 13.985 1.00 82.56 81 GLN A O 1
ATOM 631 N N . LYS A 1 82 ? -9.431 -3.723 13.501 1.00 71.75 82 LYS A N 1
ATOM 632 C CA . LYS A 1 82 ? -9.081 -3.366 14.878 1.00 71.75 82 LYS A CA 1
ATOM 633 C C . LYS A 1 82 ? -9.575 -1.967 15.191 1.00 71.75 82 LYS A C 1
ATOM 635 O O . LYS A 1 82 ? -10.041 -1.793 16.335 1.00 71.75 82 LYS A O 1
#